Protein AF-A0A7V0IXW4-F1 (afdb_monomer)

Secondary structure (DSSP, 8-state):
-TTSTT-----SSHHHHHHHHHHHHHHHHHHHHHHTPPPPPBTTB-TTSPPPP-----S--

Sequence (61 aa):
MPQCPGVIAFGKTLYKCQEELRSSLEGWLIVKIRHGDKLPIIGRIDLNKKMPALEEISGII

pLDDT: mean 88.37, std 13.16, range [51.09, 98.5]

Mean predicted aligned error: 7.23 Å

Nearest PDB structures (foldseek):
  2dsy-assembly1_D  TM=8.778E-01  e=1.335E-02  Thermus thermophilus

Structure (mmCIF, N/CA/C/O backbone):
data_AF-A0A7V0IXW4-F1
#
_entry.id   AF-A0A7V0IXW4-F1
#
loop_
_atom_site.group_PDB
_atom_site.id
_atom_site.type_symbol
_atom_site.label_atom_id
_atom_site.label_alt_id
_atom_site.label_comp_id
_atom_site.label_asym_id
_atom_site.label_entity_id
_atom_site.label_seq_id
_atom_site.pdbx_PDB_ins_code
_atom_site.Cartn_x
_atom_site.Cartn_y
_atom_site.Cartn_z
_atom_site.occupancy
_atom_site.B_iso_or_equiv
_atom_site.auth_seq_id
_atom_site.auth_comp_id
_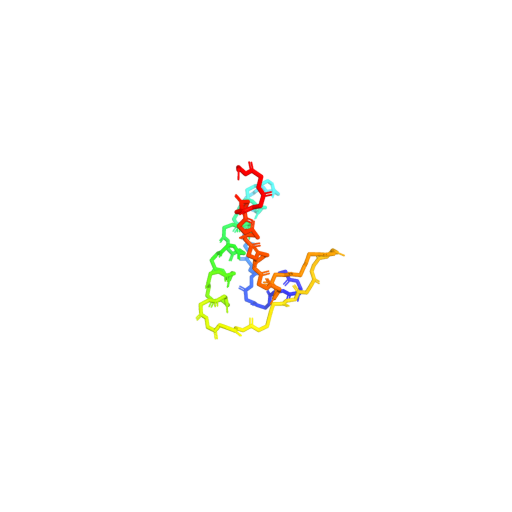atom_site.auth_asym_id
_atom_site.auth_atom_id
_atom_site.pdbx_PDB_model_num
ATOM 1 N N . MET A 1 1 ? -6.499 -5.905 0.681 1.00 81.25 1 MET A N 1
ATOM 2 C CA . MET A 1 1 ? -6.833 -5.105 -0.518 1.00 81.25 1 MET A CA 1
ATOM 3 C C . MET A 1 1 ? -6.748 -6.010 -1.746 1.00 81.25 1 MET A C 1
ATOM 5 O O . MET A 1 1 ? -5.670 -6.546 -1.967 1.00 81.25 1 MET A O 1
ATOM 9 N N . PRO A 1 2 ? -7.839 -6.251 -2.497 1.00 86.81 2 PRO A N 1
ATOM 10 C CA . PRO A 1 2 ? -7.901 -7.337 -3.488 1.00 86.81 2 PRO A CA 1
ATOM 11 C C . PRO A 1 2 ? -6.818 -7.287 -4.573 1.00 86.81 2 PRO A C 1
ATOM 13 O O . PRO A 1 2 ? -6.277 -8.317 -4.955 1.00 86.81 2 PRO A O 1
ATOM 16 N N . GLN A 1 3 ? -6.471 -6.089 -5.039 1.00 90.50 3 GLN A N 1
ATOM 17 C CA . GLN A 1 3 ? -5.509 -5.884 -6.122 1.00 90.50 3 GLN A CA 1
ATOM 18 C C . GLN A 1 3 ? -4.035 -5.920 -5.684 1.00 90.50 3 GLN A C 1
ATOM 20 O O . GLN A 1 3 ? -3.165 -6.040 -6.540 1.00 90.50 3 GLN A O 1
ATOM 25 N N . CYS A 1 4 ? -3.736 -5.837 -4.381 1.00 94.31 4 CYS A N 1
ATOM 26 C CA . CYS A 1 4 ? -2.365 -5.885 -3.859 1.00 94.31 4 CYS A CA 1
ATOM 27 C C . CYS A 1 4 ? -2.230 -7.028 -2.843 1.00 94.31 4 CYS A C 1
ATOM 29 O O . CYS A 1 4 ? -2.504 -6.835 -1.652 1.00 94.31 4 CYS A O 1
ATOM 31 N N .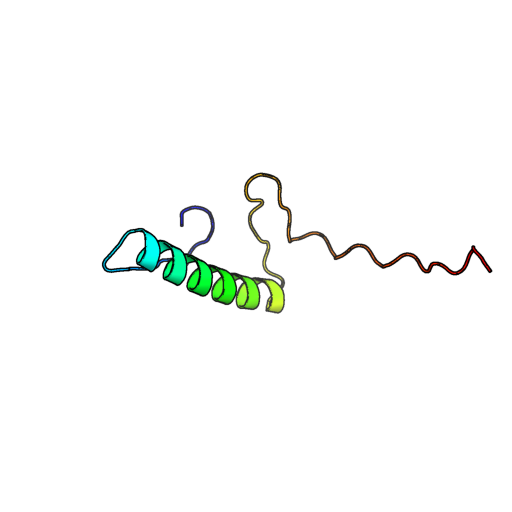 PRO A 1 5 ? -1.818 -8.227 -3.297 1.00 92.38 5 PRO A N 1
ATOM 32 C CA . PRO A 1 5 ? -1.641 -9.386 -2.432 1.00 92.38 5 PRO A CA 1
ATOM 33 C C . PRO A 1 5 ? -0.665 -9.097 -1.289 1.00 92.38 5 PRO A C 1
ATOM 35 O O . PRO A 1 5 ? 0.410 -8.540 -1.511 1.00 92.38 5 PRO A O 1
ATOM 38 N N . GLY A 1 6 ? -1.044 -9.482 -0.069 1.00 92.19 6 GLY A N 1
ATOM 39 C CA . GLY A 1 6 ? -0.264 -9.233 1.148 1.00 92.19 6 GLY A CA 1
ATOM 40 C C . GLY A 1 6 ? -0.538 -7.886 1.828 1.00 92.19 6 GLY A C 1
ATOM 41 O O . GLY A 1 6 ? -0.122 -7.706 2.966 1.00 92.19 6 GLY A O 1
ATOM 42 N N . VAL A 1 7 ? -1.281 -6.965 1.196 1.00 97.00 7 VAL A N 1
ATOM 43 C CA . VAL A 1 7 ? -1.681 -5.696 1.829 1.00 97.00 7 VAL A CA 1
ATOM 44 C C . VAL A 1 7 ? -2.970 -5.882 2.630 1.00 97.00 7 VAL A C 1
ATOM 46 O O . VAL A 1 7 ? -4.066 -6.044 2.073 1.00 97.00 7 VAL A O 1
ATOM 49 N N . ILE A 1 8 ? -2.834 -5.811 3.949 1.00 96.75 8 ILE A N 1
ATOM 50 C CA . ILE A 1 8 ? -3.904 -5.884 4.944 1.00 96.75 8 ILE A CA 1
ATOM 51 C C . ILE A 1 8 ? -3.574 -4.939 6.099 1.00 96.75 8 ILE A C 1
ATOM 53 O O . ILE A 1 8 ? -2.407 -4.704 6.388 1.00 96.75 8 ILE A O 1
ATOM 57 N N . ALA A 1 9 ? -4.601 -4.403 6.751 1.00 97.56 9 ALA A N 1
ATOM 58 C CA . ALA A 1 9 ? -4.450 -3.592 7.946 1.00 97.56 9 ALA A CA 1
ATOM 59 C C . ALA A 1 9 ? -5.670 -3.737 8.856 1.00 97.56 9 ALA A C 1
ATOM 61 O O . ALA A 1 9 ? -6.738 -4.174 8.422 1.00 97.56 9 ALA A O 1
ATOM 62 N N . PHE A 1 10 ? -5.490 -3.352 10.116 1.00 97.12 10 PHE A N 1
ATOM 63 C CA . PHE A 1 10 ? -6.507 -3.413 11.156 1.00 97.12 10 PHE A CA 1
ATOM 64 C C . PHE A 1 10 ? -6.505 -2.108 11.948 1.00 97.12 10 PHE A C 1
ATOM 66 O O . PHE A 1 10 ? -5.466 -1.480 12.128 1.00 97.12 10 PHE A O 1
ATOM 73 N N . GLY A 1 11 ? -7.663 -1.705 12.465 1.00 97.19 11 GLY A N 1
ATOM 74 C CA . GLY A 1 11 ? -7.775 -0.517 13.301 1.00 97.19 11 GLY A CA 1
ATOM 75 C C . GLY A 1 11 ? -9.046 -0.529 14.136 1.00 97.19 11 GLY A C 1
ATOM 76 O O . GLY A 1 11 ? -10.036 -1.156 13.768 1.00 97.19 11 GLY A O 1
ATOM 77 N N . LYS A 1 12 ? -9.019 0.179 15.270 1.00 97.88 12 LYS A N 1
ATOM 78 C CA . LYS A 1 12 ? -10.169 0.287 16.190 1.00 97.88 12 LYS A CA 1
ATOM 79 C C . LYS A 1 12 ? -11.328 1.105 15.613 1.00 97.88 12 LYS A C 1
ATOM 81 O O . LYS A 1 12 ? -12.456 0.978 16.068 1.00 97.88 12 LYS A O 1
ATOM 86 N N . THR A 1 13 ? -11.042 1.957 14.632 1.00 98.50 13 THR A N 1
ATOM 87 C CA . THR A 1 13 ? -12.023 2.749 13.886 1.00 98.50 13 THR A CA 1
ATOM 88 C C . THR A 1 13 ? -11.727 2.629 12.397 1.00 98.50 13 THR A C 1
ATOM 90 O O . THR A 1 13 ? -10.602 2.297 12.013 1.00 98.50 13 THR A O 1
ATOM 93 N N . LEU A 1 14 ? -12.712 2.944 11.553 1.00 98.12 14 LEU A N 1
ATOM 94 C CA . LEU A 1 14 ? -12.521 2.965 10.101 1.00 98.12 14 LEU A CA 1
ATOM 95 C C . LEU A 1 14 ? -11.382 3.909 9.698 1.00 98.12 14 LEU A C 1
ATOM 97 O O . LEU A 1 14 ? -10.516 3.520 8.922 1.00 98.12 14 LEU A O 1
ATOM 101 N N . TYR A 1 15 ? -11.344 5.107 10.291 1.00 98.25 15 TYR A N 1
ATOM 102 C CA . TYR A 1 15 ? -10.285 6.087 10.054 1.00 98.25 15 TYR A CA 1
ATOM 103 C C . TYR A 1 15 ? -8.903 5.513 10.384 1.00 98.25 15 TYR A C 1
ATOM 105 O O . TYR A 1 15 ? -8.004 5.544 9.548 1.00 98.25 15 TYR A O 1
ATOM 113 N N . LYS A 1 16 ? -8.746 4.896 11.564 1.00 98.50 16 LYS A N 1
ATOM 114 C CA . LYS A 1 16 ? -7.456 4.323 11.956 1.00 98.50 16 LYS A CA 1
ATOM 115 C C . LYS A 1 16 ? -7.068 3.140 11.069 1.00 98.50 16 LYS A C 1
ATOM 117 O O . LYS A 1 16 ? -5.916 3.039 10.674 1.00 98.50 16 LYS A O 1
ATOM 122 N N . CYS A 1 17 ? -8.023 2.283 10.709 1.00 98.12 17 CYS A N 1
ATOM 123 C CA . CYS A 1 17 ? -7.783 1.173 9.787 1.00 98.12 17 CYS A CA 1
ATOM 124 C C . CYS A 1 17 ? -7.323 1.673 8.409 1.00 98.12 17 CYS A C 1
ATOM 126 O O . CYS A 1 17 ? -6.396 1.115 7.830 1.00 98.12 17 CYS A O 1
ATOM 128 N N . GLN A 1 18 ? -7.917 2.759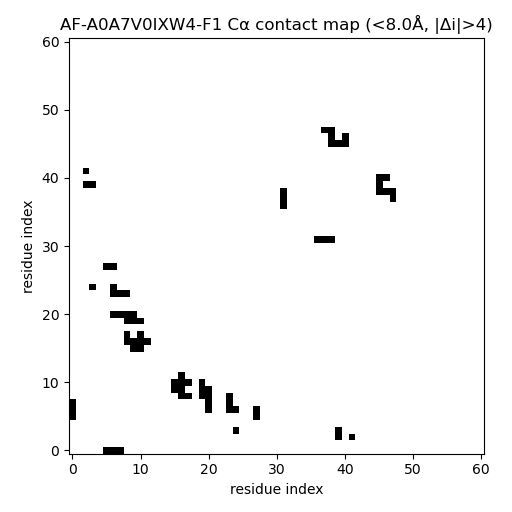 7.906 1.00 97.88 18 GLN A N 1
ATOM 129 C CA . GLN A 1 18 ? -7.512 3.380 6.648 1.00 97.88 18 GLN A CA 1
ATOM 130 C C . GLN A 1 18 ? -6.082 3.937 6.710 1.00 97.88 18 GLN A C 1
ATOM 132 O O . GLN A 1 18 ? -5.326 3.764 5.754 1.00 97.88 18 GLN A O 1
ATOM 137 N N . GLU A 1 19 ? -5.688 4.572 7.818 1.00 98.31 19 GLU A N 1
ATOM 138 C CA . GLU A 1 19 ? -4.309 5.043 8.000 1.00 98.31 19 GLU A CA 1
ATOM 139 C C . GLU A 1 19 ? -3.297 3.892 8.008 1.00 98.31 19 GLU A C 1
ATOM 141 O O . GLU A 1 19 ? -2.290 3.954 7.300 1.00 98.31 19 GLU A O 1
ATOM 146 N N . GLU A 1 20 ? -3.585 2.816 8.745 1.00 98.25 20 GLU A N 1
ATOM 147 C CA . GLU A 1 20 ? -2.729 1.623 8.779 1.00 98.25 20 GLU A CA 1
ATOM 148 C C . GLU A 1 20 ? -2.671 0.927 7.408 1.00 98.25 20 GLU A C 1
ATOM 150 O O . GLU A 1 20 ? -1.617 0.442 6.984 1.00 98.25 20 GLU A O 1
ATOM 155 N N . LEU A 1 21 ? -3.787 0.918 6.667 1.00 97.50 21 LEU A N 1
ATOM 156 C CA . LEU A 1 21 ? -3.848 0.370 5.312 1.00 97.50 21 LEU A CA 1
ATOM 157 C C . LEU A 1 21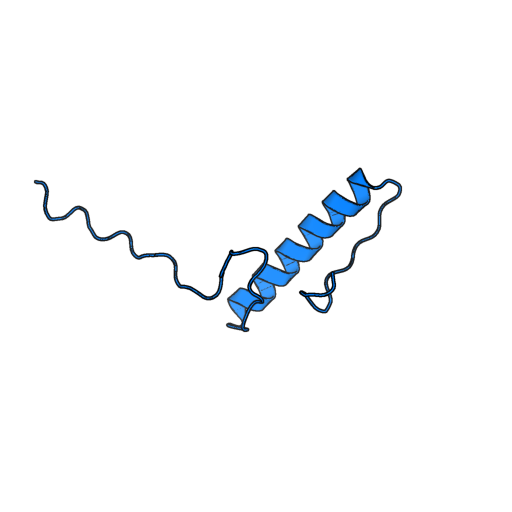 ? -2.966 1.166 4.353 1.00 97.50 21 LEU A C 1
ATOM 159 O O . LEU A 1 21 ? -2.286 0.567 3.521 1.00 97.50 21 LEU A O 1
ATOM 163 N N . ARG A 1 22 ? -2.944 2.497 4.487 1.0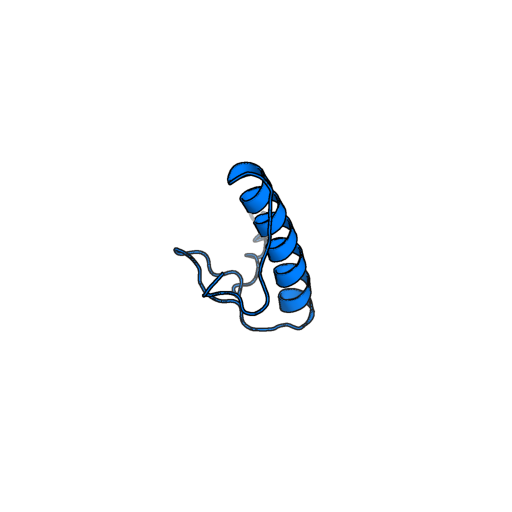0 97.62 22 ARG A N 1
ATOM 164 C CA . ARG A 1 22 ? -2.062 3.367 3.705 1.00 97.62 22 ARG A CA 1
ATOM 165 C C . ARG A 1 22 ? -0.593 3.052 3.980 1.00 97.62 22 ARG A C 1
ATOM 167 O O . ARG A 1 22 ? 0.141 2.808 3.030 1.00 97.62 22 ARG A O 1
ATOM 174 N N . SER A 1 23 ? -0.186 2.980 5.249 1.00 97.75 23 SER A N 1
ATOM 175 C CA . SER A 1 23 ? 1.202 2.652 5.611 1.00 97.75 23 SER A CA 1
ATOM 176 C C . SER A 1 23 ? 1.621 1.268 5.093 1.00 97.75 23 SER A C 1
ATOM 178 O O . SER A 1 23 ? 2.688 1.106 4.499 1.00 97.75 23 SER A O 1
ATOM 180 N N . SER A 1 24 ? 0.735 0.276 5.221 1.00 97.56 24 SER A N 1
ATOM 181 C CA . SER A 1 24 ? 0.971 -1.078 4.703 1.00 97.56 24 SER A CA 1
ATOM 182 C C . SER A 1 24 ? 1.106 -1.102 3.174 1.00 97.56 24 SER A C 1
ATOM 184 O O . SER A 1 24 ? 1.953 -1.814 2.631 1.00 97.56 24 SER A O 1
ATOM 186 N N . LEU A 1 25 ? 0.294 -0.309 2.465 1.00 96.81 25 LEU A N 1
ATOM 187 C CA . LEU A 1 25 ? 0.373 -0.168 1.012 1.00 96.81 25 LEU A CA 1
ATOM 188 C C . LEU A 1 25 ? 1.679 0.510 0.572 1.00 96.81 25 LEU A C 1
ATOM 190 O O . LEU A 1 25 ? 2.301 0.055 -0.383 1.00 96.81 25 LEU A O 1
ATOM 194 N N . GLU A 1 26 ? 2.113 1.561 1.267 1.00 97.06 26 GLU A N 1
ATOM 195 C CA . GLU A 1 26 ? 3.379 2.254 0.996 1.00 97.06 26 GLU A CA 1
ATOM 196 C C . GLU A 1 26 ? 4.578 1.306 1.139 1.00 97.06 26 GLU A C 1
ATOM 198 O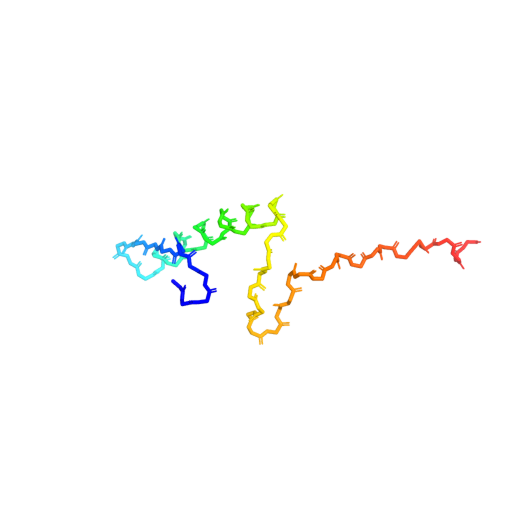 O . GLU A 1 26 ? 5.410 1.218 0.233 1.00 97.06 26 GLU A O 1
ATOM 203 N N . GLY A 1 27 ? 4.630 0.525 2.224 1.00 96.75 27 GLY A N 1
ATOM 204 C CA . GLY A 1 27 ? 5.669 -0.489 2.423 1.00 96.75 27 GLY A CA 1
ATOM 205 C C . GLY A 1 27 ? 5.684 -1.542 1.310 1.00 96.75 27 GLY A C 1
ATOM 206 O O . GLY A 1 27 ? 6.741 -1.863 0.763 1.00 96.75 27 GLY A O 1
ATOM 207 N N . TRP A 1 28 ? 4.508 -2.033 0.914 1.00 96.62 28 TRP A N 1
ATOM 208 C CA . TRP A 1 28 ? 4.373 -2.981 -0.193 1.00 96.62 28 TRP A CA 1
ATOM 209 C C . TRP A 1 28 ? 4.854 -2.398 -1.529 1.00 96.62 28 TRP A C 1
ATOM 211 O O . TRP A 1 28 ? 5.577 -3.072 -2.264 1.00 96.62 28 TRP A O 1
ATOM 221 N N . LEU A 1 29 ? 4.516 -1.137 -1.827 1.00 95.50 29 LEU A N 1
ATOM 222 C CA . LEU A 1 29 ? 4.963 -0.449 -3.042 1.00 95.50 29 LEU A CA 1
ATOM 223 C C . LEU A 1 29 ? 6.488 -0.337 -3.099 1.00 95.50 29 LEU A C 1
ATOM 225 O O . LEU A 1 29 ? 7.076 -0.645 -4.133 1.00 95.50 29 LEU A O 1
ATOM 229 N N . ILE A 1 30 ? 7.137 0.043 -1.994 1.00 95.31 30 ILE A N 1
ATOM 230 C CA . ILE A 1 30 ? 8.603 0.151 -1.925 1.00 95.31 30 ILE A CA 1
ATOM 231 C C . ILE A 1 30 ? 9.263 -1.186 -2.276 1.00 95.31 30 ILE A C 1
ATOM 233 O O . ILE A 1 30 ? 10.202 -1.214 -3.073 1.00 95.31 30 ILE A O 1
ATOM 237 N N . VAL A 1 31 ? 8.768 -2.291 -1.710 1.00 95.62 31 VAL A N 1
ATOM 238 C CA . VAL A 1 31 ? 9.288 -3.637 -1.996 1.00 95.62 31 VAL A CA 1
ATOM 239 C C . VAL A 1 31 ? 9.109 -3.968 -3.477 1.00 95.62 31 VAL A C 1
ATOM 241 O O . VAL A 1 31 ? 10.081 -4.300 -4.153 1.00 95.62 31 VAL A O 1
ATOM 244 N N . LYS A 1 32 ? 7.893 -3.821 -4.011 1.00 94.12 32 LYS A N 1
ATOM 245 C CA . LYS A 1 32 ? 7.592 -4.159 -5.409 1.00 94.12 32 LYS A CA 1
ATOM 246 C C . LYS A 1 32 ? 8.420 -3.356 -6.408 1.00 94.12 32 LYS A C 1
ATOM 248 O O . LYS A 1 32 ? 8.987 -3.938 -7.328 1.00 94.12 32 LYS A O 1
ATOM 253 N N . ILE A 1 33 ? 8.562 -2.050 -6.185 1.00 93.19 33 ILE A N 1
ATOM 254 C CA . ILE A 1 33 ? 9.356 -1.168 -7.048 1.00 93.19 33 ILE A CA 1
ATOM 255 C C . ILE A 1 33 ? 10.835 -1.562 -7.016 1.00 93.19 33 ILE A C 1
ATOM 257 O O . ILE A 1 33 ? 11.455 -1.679 -8.070 1.00 93.19 33 ILE A O 1
ATOM 261 N N . ARG A 1 34 ? 11.408 -1.809 -5.829 1.00 92.81 34 ARG A N 1
ATOM 262 C CA . ARG A 1 34 ? 12.827 -2.187 -5.698 1.00 92.81 34 ARG A CA 1
ATOM 263 C C . ARG A 1 34 ? 13.159 -3.512 -6.379 1.00 92.81 34 ARG A C 1
ATOM 265 O O . ARG A 1 34 ? 14.263 -3.658 -6.891 1.00 92.81 34 ARG A O 1
ATOM 272 N N . HIS A 1 35 ? 12.219 -4.452 -6.389 1.00 93.62 35 HIS A N 1
ATOM 273 C CA . HIS A 1 35 ? 12.383 -5.738 -7.064 1.00 93.62 35 HIS A CA 1
ATOM 274 C C . HIS A 1 35 ? 11.992 -5.711 -8.551 1.00 93.62 35 HIS A C 1
ATOM 276 O O . HIS A 1 35 ? 12.207 -6.701 -9.244 1.00 93.62 35 HIS A O 1
ATOM 282 N N . GLY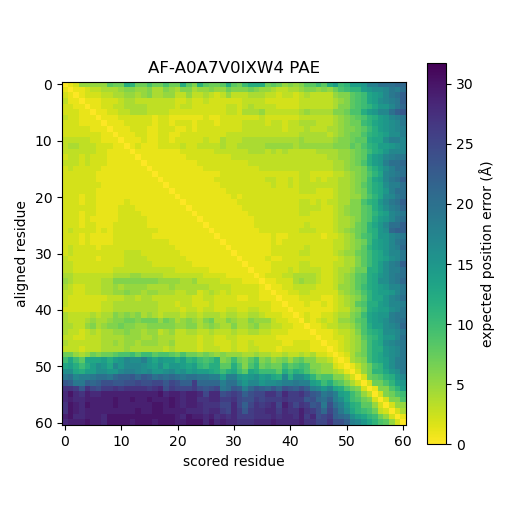 A 1 36 ? 11.466 -4.591 -9.064 1.00 90.31 36 GLY A N 1
ATOM 283 C CA . GLY A 1 36 ? 11.026 -4.475 -10.457 1.00 90.31 36 GLY A CA 1
ATOM 284 C C . GLY A 1 36 ? 9.770 -5.294 -10.777 1.00 90.31 36 GLY A C 1
ATOM 285 O O . GLY A 1 36 ? 9.525 -5.618 -11.939 1.00 90.31 36 GLY A O 1
ATOM 286 N N . ASP A 1 37 ? 8.980 -5.639 -9.758 1.00 93.19 37 ASP A N 1
ATOM 287 C CA . ASP A 1 37 ? 7.736 -6.383 -9.927 1.00 93.19 37 ASP A CA 1
ATOM 288 C C . ASP A 1 37 ? 6.686 -5.530 -10.651 1.00 93.19 37 ASP A C 1
ATOM 290 O O . ASP A 1 37 ? 6.563 -4.326 -10.417 1.00 93.19 37 ASP A O 1
ATOM 294 N N . LYS A 1 38 ? 5.852 -6.173 -11.479 1.00 92.31 38 LYS A N 1
ATOM 295 C CA . LYS A 1 38 ? 4.704 -5.497 -12.094 1.00 92.31 38 LYS A CA 1
ATOM 296 C C . LYS A 1 38 ? 3.663 -5.129 -11.039 1.00 92.31 38 LYS A C 1
ATOM 298 O O . LYS A 1 38 ? 3.164 -5.984 -10.306 1.00 92.31 38 LYS A O 1
ATOM 303 N N . LEU A 1 39 ? 3.300 -3.855 -11.018 1.00 94.69 39 LEU A N 1
ATOM 304 C CA . LEU A 1 39 ? 2.261 -3.286 -10.175 1.00 94.69 39 LEU A CA 1
ATOM 305 C C . LEU A 1 39 ? 0.899 -3.332 -10.887 1.00 94.69 39 LEU A C 1
ATOM 307 O O . LEU A 1 39 ? 0.832 -3.147 -12.105 1.00 94.69 39 LEU A O 1
ATOM 311 N N . PRO A 1 40 ? -0.207 -3.542 -10.155 1.00 94.50 40 PRO A N 1
ATOM 312 C CA . PRO A 1 40 ? -1.547 -3.416 -10.715 1.00 94.50 40 PRO A CA 1
ATOM 313 C C . PRO A 1 40 ? -1.836 -1.960 -11.108 1.00 94.50 40 PRO A C 1
ATOM 315 O O . PRO A 1 40 ? -1.434 -1.025 -10.415 1.00 94.50 40 PRO A O 1
ATOM 318 N N . ILE A 1 41 ? -2.598 -1.766 -12.185 1.00 94.12 41 ILE A N 1
ATOM 319 C CA . ILE A 1 41 ? -3.165 -0.457 -12.532 1.00 94.12 41 ILE A CA 1
ATOM 320 C C . ILE A 1 41 ? -4.404 -0.243 -11.663 1.00 94.12 41 ILE A C 1
ATOM 322 O O . ILE A 1 41 ? -5.337 -1.046 -11.699 1.00 94.12 41 ILE A O 1
ATOM 326 N N . ILE A 1 42 ? -4.423 0.832 -10.875 1.00 90.94 42 ILE A N 1
ATOM 327 C CA . ILE A 1 42 ? -5.509 1.114 -9.925 1.00 90.94 42 ILE A CA 1
ATOM 328 C C . ILE A 1 42 ? -6.209 2.412 -10.324 1.00 90.94 42 ILE A C 1
ATOM 330 O O . ILE A 1 42 ? -5.576 3.462 -10.437 1.00 90.94 42 ILE A O 1
ATOM 334 N N . GLY A 1 43 ? -7.527 2.350 -10.540 1.00 88.25 43 GLY A N 1
ATOM 335 C CA . GLY A 1 43 ? -8.342 3.483 -10.988 1.00 88.25 43 GLY A CA 1
ATOM 336 C C . GLY A 1 43 ? -8.028 3.867 -12.433 1.00 88.25 43 GLY A C 1
ATOM 337 O O . GLY A 1 43 ? -8.792 3.526 -13.328 1.00 88.25 43 GLY A O 1
ATOM 338 N N . ARG A 1 44 ? -6.905 4.567 -12.641 1.00 90.25 44 ARG A N 1
ATOM 339 C CA . ARG A 1 44 ? -6.252 4.893 -13.932 1.00 90.25 44 ARG A CA 1
ATOM 340 C C . ARG A 1 44 ? -4.745 5.161 -13.770 1.00 90.25 44 ARG A C 1
ATOM 342 O O . ARG A 1 44 ? -4.112 5.708 -14.668 1.00 90.25 44 ARG A O 1
ATOM 349 N N . ILE A 1 45 ? -4.183 4.836 -12.607 1.00 90.38 45 ILE A N 1
ATOM 350 C CA . ILE A 1 45 ? -2.795 5.121 -12.256 1.00 90.38 45 ILE A CA 1
ATOM 351 C C . ILE A 1 45 ? -1.961 3.896 -12.614 1.00 90.38 45 ILE A C 1
ATOM 353 O O . ILE A 1 45 ? -2.206 2.805 -12.098 1.00 90.38 45 ILE A O 1
ATOM 357 N N . ASP A 1 46 ? -0.984 4.090 -13.495 1.00 92.00 46 ASP A N 1
ATOM 358 C CA . ASP A 1 46 ? -0.027 3.066 -13.901 1.00 92.00 46 ASP A CA 1
ATOM 359 C C . ASP A 1 46 ? 1.375 3.451 -13.424 1.00 92.00 46 ASP A C 1
ATOM 361 O O . ASP A 1 46 ? 2.061 4.263 -14.045 1.00 92.00 46 ASP A O 1
ATOM 365 N N . LEU A 1 47 ? 1.779 2.862 -12.298 1.00 91.00 47 LEU A N 1
ATOM 366 C CA . LEU A 1 47 ? 3.093 3.073 -11.687 1.00 91.00 47 LEU A CA 1
ATOM 367 C C . LEU A 1 47 ? 4.205 2.237 -12.339 1.00 91.00 47 LEU A C 1
ATOM 369 O O . LEU A 1 47 ? 5.355 2.335 -11.926 1.00 91.00 47 LEU A O 1
ATOM 373 N N . ASN A 1 48 ? 3.892 1.417 -13.348 1.00 91.81 48 ASN A N 1
ATOM 374 C CA . ASN A 1 48 ? 4.913 0.683 -14.101 1.00 91.81 48 ASN A CA 1
ATOM 375 C C . ASN A 1 48 ? 5.597 1.565 -15.153 1.00 91.81 48 ASN A C 1
ATOM 377 O O . ASN A 1 48 ? 6.631 1.189 -15.708 1.00 91.81 48 ASN A O 1
ATOM 381 N N . LYS A 1 49 ? 5.015 2.729 -15.463 1.00 87.31 49 LYS A N 1
ATOM 382 C CA . LYS A 1 49 ? 5.610 3.702 -16.377 1.00 87.31 49 LYS A CA 1
ATOM 383 C C . LYS A 1 49 ? 6.750 4.418 -15.667 1.00 87.31 49 LYS A C 1
ATOM 385 O O . LYS A 1 49 ? 6.609 4.854 -14.527 1.00 87.31 49 LYS A O 1
ATOM 390 N N . LYS A 1 50 ? 7.882 4.561 -16.360 1.00 77.00 50 LYS A N 1
ATOM 391 C CA . LYS A 1 50 ? 8.980 5.395 -15.866 1.00 77.00 50 LYS A CA 1
ATOM 392 C C . LYS A 1 50 ? 8.470 6.820 -15.675 1.00 77.00 50 LYS A C 1
ATOM 394 O O . LYS A 1 50 ? 7.619 7.276 -16.443 1.00 77.00 50 LYS A O 1
ATOM 399 N N . MET A 1 51 ? 9.012 7.516 -14.675 1.00 76.44 51 MET A N 1
ATOM 400 C CA . MET A 1 51 ? 8.836 8.962 -14.599 1.00 76.44 51 MET A CA 1
ATOM 401 C C . MET A 1 51 ? 9.225 9.551 -15.957 1.00 76.44 51 MET A C 1
ATOM 403 O O . MET A 1 51 ? 10.264 9.144 -16.494 1.00 76.44 51 MET A O 1
ATOM 407 N N . PRO A 1 52 ? 8.403 10.447 -16.533 1.00 72.31 52 PRO A N 1
ATOM 408 C CA . PRO A 1 52 ? 8.842 11.187 -17.699 1.00 72.31 52 PRO A CA 1
ATOM 409 C C . PRO A 1 52 ? 10.181 11.819 -17.330 1.00 72.31 52 PRO A C 1
ATOM 411 O O . PRO A 1 52 ? 10.314 12.413 -16.254 1.00 72.31 52 PRO A O 1
ATOM 414 N N . ALA A 1 53 ? 11.190 11.615 -18.176 1.00 69.62 53 ALA A N 1
ATOM 415 C CA . ALA A 1 53 ? 12.386 12.424 -18.064 1.00 69.62 53 ALA A CA 1
ATOM 416 C C . ALA A 1 53 ? 11.909 13.877 -18.106 1.00 69.62 53 ALA A C 1
ATOM 418 O O . ALA A 1 53 ? 11.033 14.210 -18.908 1.00 69.62 53 ALA A O 1
ATOM 419 N N . LEU A 1 54 ? 12.423 14.714 -17.206 1.00 66.62 54 LEU A N 1
ATOM 420 C CA . LEU A 1 54 ? 12.360 16.147 -17.430 1.00 66.62 54 LEU A CA 1
ATOM 421 C C . LEU A 1 54 ? 13.061 16.333 -18.773 1.00 66.62 54 LEU A C 1
ATOM 423 O O . LEU A 1 54 ? 14.281 16.192 -18.832 1.00 66.62 54 LEU A O 1
ATOM 427 N N . GLU A 1 55 ? 12.306 16.500 -19.859 1.00 61.81 55 GLU A N 1
ATOM 428 C CA . GLU A 1 55 ? 12.910 16.963 -21.095 1.00 61.81 55 GLU A CA 1
ATOM 429 C C . GLU A 1 55 ? 13.629 18.249 -20.713 1.00 61.81 55 GLU A C 1
ATOM 431 O O . GLU A 1 55 ? 13.032 19.147 -20.108 1.00 61.81 55 GLU A O 1
ATOM 436 N N . GLU A 1 56 ? 14.944 18.253 -20.920 1.00 59.47 56 GLU A N 1
ATOM 437 C CA . GLU A 1 56 ? 15.776 19.406 -20.657 1.00 59.47 56 GLU A CA 1
ATOM 438 C C . GLU A 1 56 ? 15.083 20.619 -21.270 1.00 59.47 56 GLU A C 1
ATOM 440 O O . GLU A 1 56 ? 14.850 20.682 -22.477 1.00 59.47 56 GLU A O 1
ATOM 445 N N . ILE A 1 57 ? 14.778 21.613 -20.442 1.00 60.09 57 ILE A N 1
ATOM 446 C CA . ILE A 1 57 ? 14.526 22.969 -20.914 1.00 60.09 57 ILE A CA 1
ATOM 447 C C . ILE A 1 57 ? 15.890 23.507 -21.404 1.00 60.09 57 ILE A C 1
ATOM 449 O O . ILE A 1 57 ? 16.444 24.432 -20.826 1.00 60.09 57 ILE A O 1
ATOM 453 N N . SER A 1 58 ? 16.495 22.869 -22.412 1.00 57.25 58 SER A N 1
ATOM 454 C CA . SER A 1 58 ? 17.751 23.274 -23.060 1.00 57.25 58 SER A CA 1
ATOM 455 C C . SER A 1 58 ? 17.50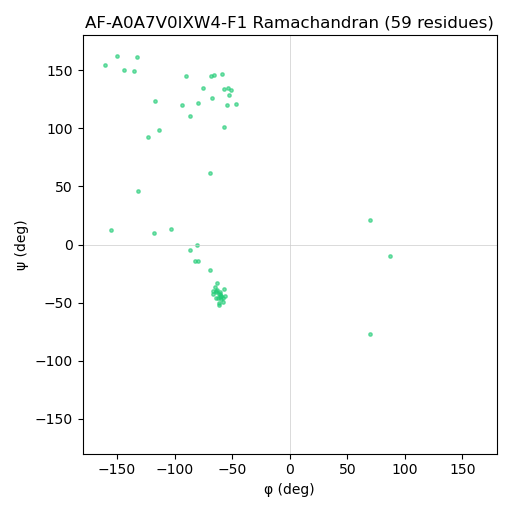7 23.930 -24.422 1.00 57.25 58 SER A C 1
ATOM 457 O O . SER A 1 58 ? 18.442 24.143 -25.184 1.00 57.25 58 SER A O 1
ATOM 459 N N . GLY A 1 59 ? 16.256 24.304 -24.722 1.00 57.94 59 GLY A N 1
ATOM 460 C CA . GLY A 1 59 ? 15.875 24.984 -25.966 1.00 57.94 59 GLY A CA 1
ATOM 461 C C . GLY A 1 59 ? 15.282 26.389 -25.811 1.00 57.94 59 GLY A C 1
ATOM 462 O O . GLY A 1 59 ? 14.737 26.897 -26.787 1.00 57.94 59 GLY A O 1
ATOM 463 N N . ILE A 1 60 ? 15.313 27.008 -24.621 1.00 54.88 60 ILE A N 1
ATOM 464 C CA . ILE A 1 60 ? 14.764 28.369 -24.399 1.00 54.88 60 ILE A CA 1
ATOM 465 C C . ILE A 1 60 ? 15.765 29.268 -23.649 1.00 54.88 60 ILE A C 1
ATOM 467 O O . ILE A 1 60 ? 15.407 29.970 -22.705 1.00 54.88 60 ILE A O 1
ATOM 471 N N . ILE A 1 61 ? 17.034 29.257 -24.060 1.00 51.09 61 ILE A N 1
ATOM 472 C CA . ILE A 1 61 ? 17.981 30.336 -23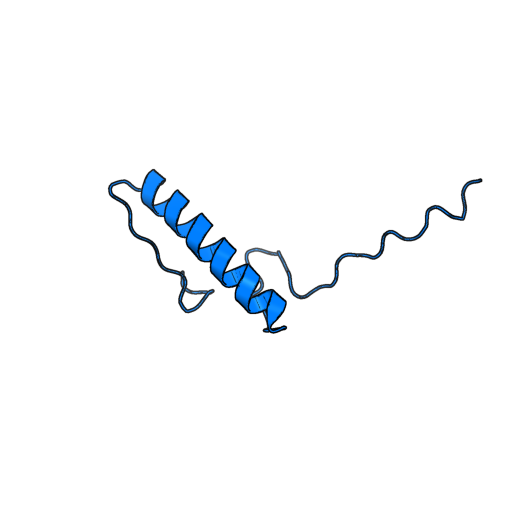.735 1.00 51.09 61 ILE A CA 1
ATOM 473 C C . ILE A 1 61 ? 18.765 30.709 -24.983 1.00 51.09 61 ILE A C 1
ATOM 475 O O . ILE A 1 61 ? 19.235 29.769 -25.661 1.00 51.09 61 ILE A O 1
#

Foldseek 3Di:
DVQQPPQAADDPDPVRRVVRSVVSVVVSVVVCVVVLHAHDQDPNDGPNDDDPPPPPPPPPD

Solvent-accessible surface area (backbone atoms only — not comparable to full-atom values): 3985 Å² total; per-residue (Å²): 82,94,81,45,85,89,35,66,60,70,51,98,42,72,67,50,19,53,53,40,33,50,54,38,43,53,56,50,48,56,52,35,58,77,72,67,52,88,65,69,72,54,101,86,47,62,81,76,57,73,77,76,72,78,72,73,88,79,83,84,127

Radius of gyration: 16.58 Å; Cα contacts (8 Å, |Δi|>4): 38; chains: 1; bounding box: 30×40×42 Å